Protein AF-A0A832JKC5-F1 (afdb_monomer)

Foldseek 3Di:
DDQDLVVLQVLLVVCCVQLVDDSVVSSVLSSCLSVVHQEDEDADVSCVVCQVSSCVSRVHGYDYPD

Nearest PDB structures (foldseek):
  2isw-assembly1_B  TM=4.488E-01  e=4.228E+00  Giardia duodenalis

Radius of gyration: 10.91 Å; Cα contacts (8 Å, |Δi|>4): 80; chains: 1; bounding box: 30×20×22 Å

Sequence (66 aa):
MKLDFNSVLREATKRAPSLRLRTLDLLHLVACRAAGCEDFATLYAGIAERAEAVSRELSVRAITTV

Structure (mmCIF, N/CA/C/O backbone):
data_AF-A0A832JKC5-F1
#
_entry.id   AF-A0A832JKC5-F1
#
loop_
_atom_site.group_PDB
_atom_site.id
_atom_site.type_symbol
_atom_site.label_atom_id
_atom_site.label_alt_id
_atom_site.label_comp_id
_atom_site.label_asym_id
_atom_site.label_entity_id
_atom_site.label_seq_id
_atom_site.pdbx_PDB_ins_code
_atom_site.Cartn_x
_atom_site.Cartn_y
_atom_site.Cartn_z
_atom_site.occupancy
_atom_site.B_iso_or_equiv
_atom_site.auth_seq_id
_atom_site.auth_comp_id
_atom_site.auth_asym_id
_atom_site.auth_atom_id
_atom_site.pdbx_PDB_model_num
ATOM 1 N N . MET A 1 1 ? -18.481 -5.856 -0.195 1.00 65.69 1 MET A N 1
ATOM 2 C CA . MET A 1 1 ? -17.550 -5.191 0.744 1.00 65.69 1 MET A CA 1
ATOM 3 C C . MET A 1 1 ? -17.472 -3.716 0.380 1.00 65.69 1 MET A C 1
ATOM 5 O O . MET A 1 1 ? -17.364 -3.425 -0.804 1.00 65.69 1 MET A O 1
ATOM 9 N N . LYS A 1 2 ? -17.588 -2.796 1.346 1.00 86.38 2 LYS A N 1
ATOM 10 C CA . LYS A 1 2 ? -17.480 -1.349 1.097 1.00 86.38 2 LYS A CA 1
ATOM 11 C C . LYS A 1 2 ? -16.157 -0.852 1.674 1.00 86.38 2 LYS A C 1
ATOM 13 O O . LYS A 1 2 ? -15.894 -1.065 2.851 1.00 86.38 2 LYS A O 1
ATOM 18 N N . LEU A 1 3 ? -15.341 -0.227 0.836 1.00 92.56 3 LEU A N 1
ATOM 19 C CA . LEU A 1 3 ? -14.058 0.356 1.220 1.00 92.56 3 LEU A CA 1
ATOM 20 C C . LEU A 1 3 ? -14.287 1.793 1.708 1.00 92.56 3 LEU A C 1
ATOM 22 O O . LEU A 1 3 ? -14.861 2.603 0.979 1.00 92.56 3 LEU A O 1
ATOM 26 N N . ASP A 1 4 ? -13.859 2.113 2.932 1.00 94.88 4 ASP A N 1
ATOM 27 C CA . ASP A 1 4 ? -13.849 3.495 3.423 1.00 94.88 4 ASP A CA 1
ATOM 28 C C . ASP A 1 4 ? -12.584 4.213 2.946 1.00 94.88 4 ASP A C 1
ATOM 30 O O . ASP A 1 4 ? -11.504 4.097 3.533 1.00 94.88 4 ASP A O 1
ATOM 34 N N . PHE A 1 5 ? -12.731 4.992 1.878 1.00 95.62 5 PHE A N 1
ATOM 35 C CA . PHE A 1 5 ? -11.617 5.735 1.304 1.00 95.62 5 PHE A CA 1
ATOM 36 C C . PHE A 1 5 ? -11.067 6.839 2.218 1.00 95.62 5 PHE A C 1
ATOM 38 O O . PHE A 1 5 ? -9.905 7.209 2.064 1.00 95.62 5 PHE A O 1
ATOM 45 N N . ASN A 1 6 ? -11.825 7.325 3.209 1.00 97.56 6 ASN A N 1
ATOM 46 C CA . ASN A 1 6 ? -11.277 8.276 4.182 1.00 97.56 6 ASN A CA 1
ATOM 47 C C . ASN A 1 6 ? -10.231 7.606 5.080 1.00 97.56 6 ASN A C 1
ATOM 49 O O . ASN A 1 6 ? -9.210 8.210 5.412 1.00 97.56 6 ASN A O 1
ATOM 53 N N . SER A 1 7 ? -10.469 6.353 5.467 1.00 96.69 7 SER A N 1
ATOM 54 C CA . SER A 1 7 ? -9.489 5.550 6.199 1.00 96.69 7 SER A CA 1
ATOM 55 C C . SER A 1 7 ? -8.286 5.199 5.318 1.00 96.69 7 SER A C 1
ATOM 57 O O . SER A 1 7 ? -7.151 5.362 5.762 1.00 96.69 7 SER A O 1
ATOM 59 N N . VAL A 1 8 ? -8.509 4.838 4.046 1.00 97.75 8 VAL A N 1
ATOM 60 C CA . VAL A 1 8 ? -7.425 4.606 3.067 1.00 97.75 8 VAL A CA 1
ATOM 61 C C . VAL A 1 8 ? -6.535 5.838 2.913 1.00 97.75 8 VAL A C 1
ATOM 63 O O . VAL A 1 8 ? -5.316 5.721 2.983 1.00 97.75 8 VAL A O 1
ATOM 66 N N . LEU A 1 9 ? -7.119 7.027 2.748 1.00 98.06 9 LEU A N 1
ATOM 67 C CA . LEU A 1 9 ? -6.367 8.273 2.596 1.00 98.06 9 LEU A CA 1
ATOM 68 C C . LEU A 1 9 ? -5.505 8.580 3.827 1.00 98.06 9 LEU A C 1
ATOM 70 O O . LEU A 1 9 ? -4.337 8.960 3.692 1.00 98.06 9 LEU A O 1
ATOM 74 N N . ARG A 1 10 ? -6.063 8.392 5.030 1.00 97.75 10 ARG A N 1
ATOM 75 C CA . ARG A 1 10 ? -5.330 8.588 6.287 1.00 97.75 10 ARG A CA 1
ATOM 76 C C . ARG A 1 10 ? -4.148 7.631 6.398 1.00 97.75 10 ARG A C 1
ATOM 78 O O . ARG A 1 10 ? -3.042 8.069 6.703 1.00 97.75 10 ARG A O 1
ATOM 85 N N . GLU A 1 11 ? -4.359 6.353 6.107 1.00 96.75 11 GLU A N 1
ATOM 86 C CA . GLU A 1 11 ? -3.298 5.344 6.152 1.00 96.75 11 GLU A CA 1
ATOM 87 C C . GLU A 1 11 ? -2.235 5.554 5.064 1.00 96.75 11 GLU A C 1
ATOM 89 O O . GLU A 1 11 ? -1.042 5.458 5.349 1.00 96.75 11 GLU A O 1
ATOM 94 N N . ALA A 1 12 ? -2.633 5.923 3.845 1.00 97.38 12 ALA A N 1
ATOM 95 C CA . ALA A 1 12 ? -1.714 6.256 2.757 1.00 97.38 12 ALA A CA 1
ATOM 96 C C . ALA A 1 12 ? -0.798 7.428 3.123 1.00 97.38 12 ALA A C 1
ATOM 98 O O . ALA A 1 12 ? 0.414 7.355 2.925 1.00 97.38 12 ALA A O 1
ATOM 99 N N . THR A 1 13 ? -1.359 8.477 3.728 1.00 96.00 13 THR A N 1
ATOM 100 C CA . THR A 1 13 ? -0.589 9.654 4.155 1.00 96.00 13 THR A CA 1
ATOM 101 C C . THR A 1 13 ? 0.437 9.305 5.234 1.00 96.00 13 THR A C 1
ATOM 103 O O . THR A 1 13 ? 1.575 9.762 5.157 1.00 96.00 13 THR A O 1
ATOM 106 N N . LYS A 1 14 ? 0.088 8.440 6.200 1.00 96.12 14 LYS A N 1
ATOM 107 C CA . LYS A 1 14 ? 1.028 7.984 7.246 1.00 96.12 14 LYS A CA 1
ATOM 108 C C . LYS A 1 14 ? 2.247 7.253 6.676 1.00 96.12 14 LYS A C 1
ATOM 110 O O . LYS A 1 14 ? 3.332 7.350 7.238 1.00 96.12 14 LYS A O 1
ATOM 115 N N . ARG A 1 15 ? 2.069 6.534 5.565 1.00 94.75 15 ARG A N 1
ATOM 116 C CA . ARG A 1 15 ? 3.101 5.705 4.916 1.00 94.75 15 ARG A CA 1
ATOM 117 C C . ARG A 1 15 ? 3.879 6.452 3.832 1.00 94.75 15 ARG A C 1
ATOM 119 O O . ARG A 1 15 ? 4.868 5.937 3.318 1.00 94.75 15 ARG A O 1
ATOM 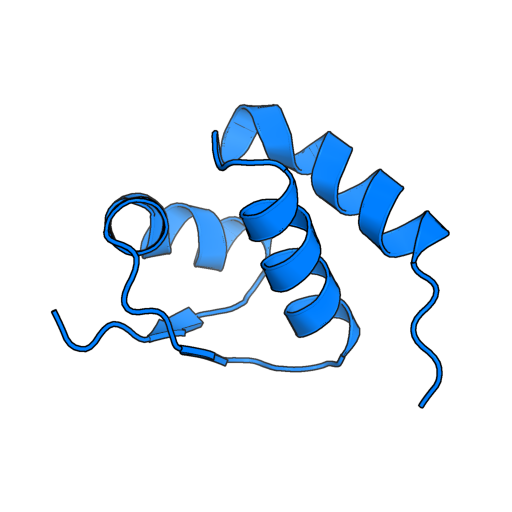126 N N . ALA A 1 16 ? 3.455 7.663 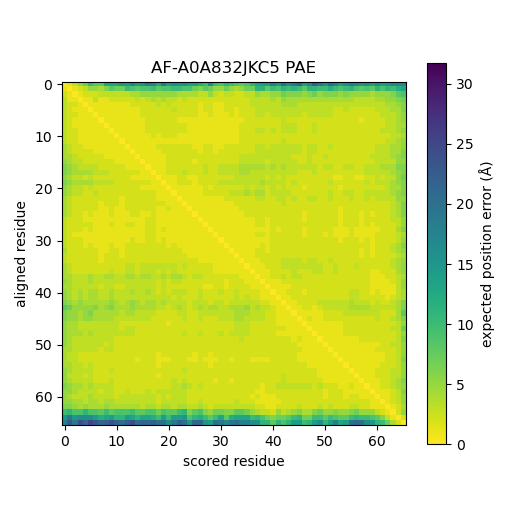3.470 1.00 94.12 16 ALA A N 1
ATOM 127 C CA . ALA A 1 16 ? 4.117 8.456 2.439 1.00 94.12 16 ALA A CA 1
ATOM 128 C C . ALA A 1 16 ? 5.618 8.700 2.719 1.00 94.12 16 ALA A C 1
ATOM 130 O O . ALA A 1 16 ? 6.406 8.551 1.781 1.00 94.12 16 ALA A O 1
ATOM 131 N N . PRO A 1 17 ? 6.060 8.990 3.963 1.00 93.12 17 PRO A N 1
ATOM 132 C CA . PRO A 1 17 ? 7.481 9.180 4.253 1.00 93.12 17 PRO A CA 1
ATOM 133 C C . PRO A 1 17 ? 8.315 7.901 4.111 1.00 93.12 17 PRO A C 1
ATOM 135 O O . PRO A 1 17 ? 9.439 7.971 3.616 1.00 93.12 17 PRO A O 1
ATOM 138 N N . SER A 1 18 ? 7.778 6.743 4.522 1.00 93.56 18 SER A N 1
ATOM 139 C CA . SER A 1 18 ? 8.501 5.464 4.493 1.00 93.56 18 SER A CA 1
ATOM 140 C C . SER A 1 18 ? 8.556 4.869 3.088 1.00 93.56 18 SER A C 1
ATOM 142 O O . SER A 1 18 ? 9.605 4.396 2.655 1.00 93.56 18 SER A O 1
ATOM 144 N N . LEU A 1 19 ? 7.449 4.937 2.345 1.00 94.62 19 LEU A N 1
ATOM 145 C CA . LEU A 1 19 ? 7.350 4.344 1.013 1.00 94.62 19 LEU A CA 1
ATOM 146 C C . LEU A 1 19 ? 7.815 5.289 -0.101 1.00 94.62 19 LEU A C 1
ATOM 148 O O . LEU A 1 19 ? 8.296 4.817 -1.123 1.00 94.62 19 LEU A O 1
ATOM 152 N N . ARG A 1 20 ? 7.707 6.617 0.056 1.00 94.81 20 ARG A N 1
ATOM 153 C CA . ARG A 1 20 ? 8.106 7.612 -0.969 1.00 94.81 20 ARG A CA 1
ATOM 154 C C . ARG A 1 20 ? 7.533 7.304 -2.365 1.00 94.81 20 ARG A C 1
ATOM 156 O O . ARG A 1 20 ? 8.217 7.458 -3.377 1.00 94.81 20 ARG A O 1
ATOM 163 N N . LEU A 1 21 ? 6.290 6.827 -2.401 1.00 95.38 21 LEU A N 1
ATOM 164 C CA . LEU A 1 21 ? 5.514 6.546 -3.611 1.00 95.38 21 LEU A CA 1
ATOM 165 C C . LEU A 1 21 ? 4.586 7.723 -3.940 1.00 95.38 21 LEU A C 1
ATOM 167 O O . LEU A 1 21 ? 4.312 8.569 -3.087 1.00 95.38 21 LEU A O 1
ATOM 171 N N . ARG A 1 22 ? 4.082 7.778 -5.178 1.00 94.62 22 ARG A N 1
ATOM 172 C CA . ARG A 1 22 ? 3.102 8.800 -5.574 1.00 94.62 22 ARG A CA 1
ATOM 173 C C . ARG A 1 22 ? 1.771 8.551 -4.871 1.00 94.62 22 ARG A C 1
ATOM 175 O O . ARG A 1 22 ? 1.435 7.417 -4.540 1.00 94.62 22 ARG A O 1
ATOM 182 N N . THR A 1 23 ? 0.978 9.606 -4.709 1.00 95.12 23 THR A N 1
ATOM 183 C CA . THR A 1 23 ? -0.302 9.554 -3.987 1.00 95.12 23 THR A CA 1
ATOM 184 C C . THR A 1 23 ? -1.225 8.439 -4.482 1.00 95.12 23 THR A C 1
ATOM 186 O O . THR A 1 23 ? -1.743 7.685 -3.667 1.00 95.12 23 THR A O 1
ATOM 189 N N . LEU A 1 24 ? -1.401 8.287 -5.801 1.00 95.56 24 LEU A N 1
ATOM 190 C CA . LEU A 1 24 ? -2.267 7.236 -6.353 1.00 95.56 24 LEU A CA 1
ATOM 191 C C . LEU A 1 24 ? -1.717 5.827 -6.097 1.00 95.56 24 LEU A C 1
ATOM 193 O O . LEU A 1 24 ? -2.494 4.928 -5.790 1.00 95.56 24 LEU A O 1
ATOM 197 N N . ASP A 1 25 ? -0.395 5.650 -6.146 1.00 94.94 25 ASP A N 1
ATOM 198 C CA . ASP A 1 25 ? 0.257 4.366 -5.866 1.00 94.94 25 ASP A CA 1
ATOM 199 C C . ASP A 1 25 ? 0.045 3.970 -4.390 1.00 94.94 25 ASP A C 1
ATOM 201 O O . ASP A 1 25 ? -0.333 2.838 -4.091 1.00 94.94 25 ASP A O 1
ATOM 205 N N . LEU A 1 26 ? 0.199 4.925 -3.461 1.00 96.69 26 LEU A N 1
ATOM 206 C CA . LEU A 1 26 ? -0.066 4.720 -2.031 1.00 96.69 26 LEU A CA 1
ATOM 207 C C . LEU A 1 26 ? -1.533 4.386 -1.756 1.00 96.69 26 LEU A C 1
ATOM 209 O O . LEU A 1 26 ? -1.823 3.444 -1.021 1.00 96.69 26 LEU A O 1
ATOM 213 N N . LEU A 1 27 ? -2.458 5.151 -2.343 1.00 97.44 27 LEU A N 1
ATOM 214 C CA . LEU A 1 27 ? -3.892 4.918 -2.184 1.00 97.44 27 LEU A CA 1
ATOM 215 C C . LEU A 1 27 ? -4.284 3.535 -2.704 1.00 97.44 27 LEU A C 1
ATOM 217 O O . LEU A 1 27 ? -5.046 2.837 -2.040 1.00 97.44 27 LEU A O 1
ATOM 221 N N . HIS A 1 28 ? -3.745 3.122 -3.851 1.00 95.94 28 HIS A N 1
ATOM 222 C CA . HIS A 1 28 ? -4.064 1.832 -4.448 1.00 95.94 28 HIS A CA 1
ATOM 223 C C . HIS A 1 28 ? -3.531 0.670 -3.602 1.00 95.94 28 HIS A C 1
ATOM 225 O O . HIS A 1 28 ? -4.282 -0.254 -3.296 1.00 95.94 28 HIS A O 1
ATOM 231 N N . LEU A 1 29 ? -2.282 0.751 -3.140 1.00 96.88 29 LEU A N 1
ATOM 232 C CA . LEU A 1 29 ? -1.679 -0.255 -2.264 1.00 96.88 29 LEU A CA 1
ATOM 233 C C . LEU A 1 29 ? -2.414 -0.389 -0.922 1.00 96.88 29 LEU A C 1
ATOM 235 O O . LEU A 1 29 ? -2.710 -1.497 -0.474 1.00 96.88 29 LEU A O 1
ATOM 239 N N . VAL A 1 30 ? -2.754 0.735 -0.286 1.00 97.12 30 VAL A N 1
ATOM 240 C CA . VAL A 1 30 ? -3.507 0.736 0.978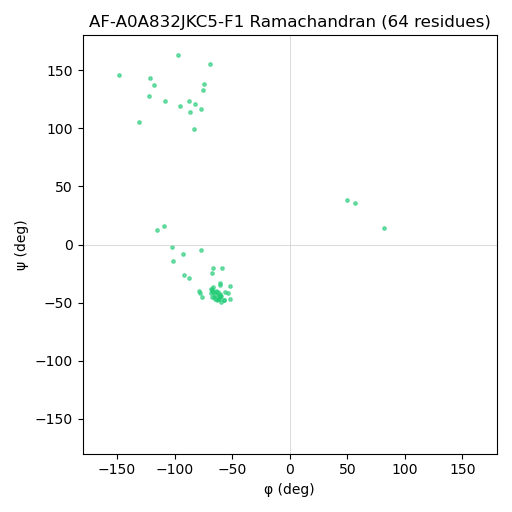 1.00 97.12 30 VAL A CA 1
ATOM 241 C C . VAL A 1 30 ? -4.927 0.218 0.772 1.00 97.12 30 VAL A C 1
ATOM 243 O O . VAL A 1 30 ? -5.410 -0.559 1.592 1.00 97.12 30 VAL A O 1
ATOM 246 N N . ALA A 1 31 ? -5.592 0.601 -0.320 1.00 96.81 31 ALA A N 1
ATOM 247 C CA . ALA A 1 31 ? -6.911 0.073 -0.655 1.00 96.81 31 ALA A CA 1
ATOM 248 C C . ALA A 1 31 ? -6.862 -1.442 -0.893 1.00 96.81 31 ALA A C 1
ATOM 250 O O . ALA A 1 31 ? -7.737 -2.154 -0.410 1.00 96.81 31 ALA A O 1
ATOM 251 N N . CYS A 1 32 ? -5.822 -1.939 -1.566 1.00 95.81 32 CYS A N 1
ATOM 252 C CA . CYS A 1 32 ? -5.595 -3.364 -1.800 1.00 95.81 32 CYS A CA 1
ATOM 253 C C . CYS A 1 32 ? -5.431 -4.122 -0.472 1.00 95.81 32 CYS A C 1
ATOM 255 O O . CYS A 1 32 ? -6.143 -5.092 -0.208 1.00 95.81 32 CYS A O 1
ATOM 257 N N . ARG A 1 33 ? -4.606 -3.599 0.444 1.00 95.56 33 ARG A N 1
ATOM 258 C CA . ARG A 1 33 ? -4.470 -4.159 1.795 1.00 95.56 33 ARG A CA 1
ATOM 259 C C . ARG A 1 33 ? -5.785 -4.148 2.578 1.00 95.56 33 ARG A C 1
ATOM 261 O O . ARG A 1 33 ? -6.121 -5.132 3.241 1.00 95.56 33 ARG A O 1
ATOM 268 N N . ALA A 1 34 ? -6.509 -3.032 2.538 1.00 95.75 34 ALA A N 1
ATOM 269 C CA . ALA A 1 34 ? -7.794 -2.870 3.216 1.00 95.75 34 ALA A CA 1
ATOM 270 C C . ALA A 1 34 ? -8.888 -3.764 2.608 1.00 95.75 34 ALA A C 1
ATOM 272 O O . ALA A 1 34 ? -9.825 -4.140 3.307 1.00 95.75 34 ALA A O 1
ATOM 273 N N . ALA A 1 35 ? -8.741 -4.146 1.338 1.00 95.31 35 ALA A N 1
ATOM 274 C CA . ALA A 1 35 ? -9.583 -5.131 0.678 1.00 95.31 35 ALA A CA 1
ATOM 275 C C . ALA A 1 35 ? -9.264 -6.586 1.064 1.00 95.31 35 ALA A C 1
ATOM 277 O O . ALA A 1 35 ? -9.981 -7.489 0.642 1.00 95.31 35 ALA A O 1
ATOM 278 N N . GLY A 1 36 ? -8.215 -6.814 1.861 1.00 94.81 36 GLY A N 1
ATOM 279 C CA . GLY A 1 36 ? -7.770 -8.149 2.259 1.00 94.81 36 GLY A CA 1
ATOM 280 C C . GLY A 1 36 ? -6.906 -8.853 1.213 1.00 94.81 36 GLY A C 1
ATOM 281 O O . GLY A 1 36 ? -6.703 -10.057 1.320 1.00 94.81 36 GLY A O 1
ATOM 282 N N . CYS A 1 37 ? -6.401 -8.137 0.208 1.00 95.62 37 CYS A N 1
ATOM 283 C CA . CYS A 1 37 ? -5.492 -8.713 -0.773 1.00 95.62 37 CYS A CA 1
ATOM 284 C C . CYS A 1 37 ? -4.099 -8.924 -0.166 1.00 95.62 37 CYS A C 1
ATOM 286 O O . CYS A 1 37 ? -3.573 -8.044 0.520 1.00 95.62 37 CYS A O 1
ATOM 288 N N . GLU A 1 38 ? -3.492 -10.071 -0.467 1.00 95.75 38 GLU A N 1
ATOM 289 C CA . GLU A 1 38 ? -2.111 -10.387 -0.082 1.00 95.75 38 GLU A CA 1
AT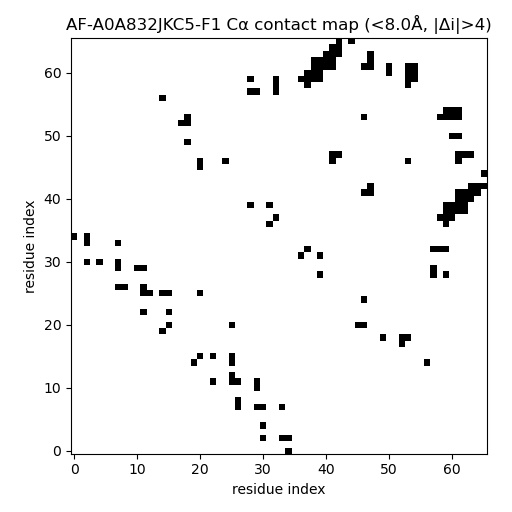OM 290 C C . GLU A 1 38 ? -1.090 -9.985 -1.147 1.00 95.75 38 GLU A C 1
ATOM 292 O O . GLU A 1 38 ? 0.065 -9.718 -0.822 1.00 95.75 38 GLU A O 1
ATOM 297 N N . ASP A 1 39 ? -1.518 -9.928 -2.408 1.00 96.12 39 ASP A N 1
ATOM 298 C CA . ASP A 1 39 ? -0.674 -9.671 -3.569 1.00 96.12 39 ASP A CA 1
ATOM 299 C C . ASP A 1 39 ? -1.153 -8.425 -4.324 1.00 96.12 39 ASP A C 1
ATOM 301 O O . ASP A 1 39 ? -2.353 -8.178 -4.460 1.00 96.12 39 ASP A O 1
ATOM 305 N N . PHE A 1 40 ? -0.203 -7.654 -4.848 1.00 95.06 40 PHE A N 1
ATOM 306 C CA . PHE A 1 40 ? -0.437 -6.481 -5.683 1.00 95.06 40 PHE A CA 1
ATOM 307 C C . PHE A 1 40 ? 0.425 -6.562 -6.940 1.00 95.06 40 PHE A C 1
ATOM 309 O O . PHE A 1 40 ? 1.636 -6.341 -6.892 1.00 95.06 40 PHE A O 1
ATOM 316 N N . ALA A 1 41 ? -0.193 -6.880 -8.075 1.00 93.69 41 ALA A N 1
ATOM 317 C CA . ALA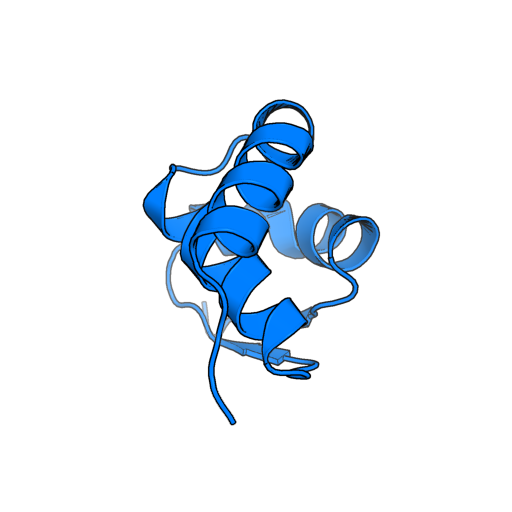 A 1 41 ? 0.503 -6.921 -9.354 1.00 93.69 41 ALA A CA 1
ATOM 318 C C . ALA A 1 41 ? 0.761 -5.505 -9.888 1.00 93.69 41 ALA A C 1
ATOM 320 O O . ALA A 1 41 ? -0.141 -4.666 -9.915 1.00 93.69 41 ALA A O 1
ATOM 321 N N . THR A 1 42 ? 1.984 -5.236 -10.344 1.00 91.50 42 THR A N 1
ATOM 322 C CA . THR A 1 42 ? 2.352 -3.938 -10.919 1.00 91.50 42 THR A CA 1
ATOM 323 C C . THR A 1 42 ? 3.416 -4.060 -12.004 1.00 91.50 42 THR A C 1
ATOM 325 O O . THR A 1 42 ? 4.329 -4.878 -11.920 1.00 91.50 42 THR A O 1
ATOM 328 N N . LEU A 1 43 ? 3.313 -3.190 -13.010 1.0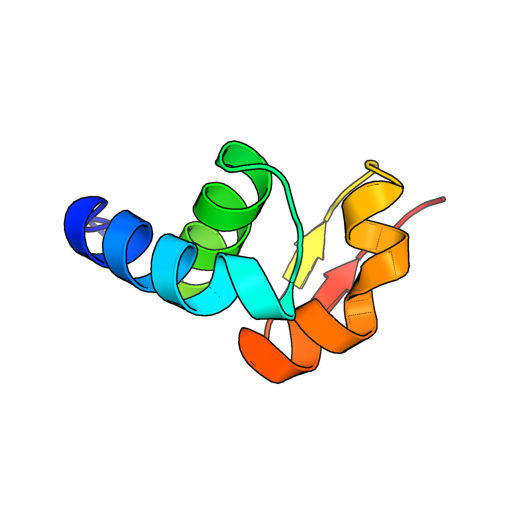0 91.44 43 LEU A N 1
ATOM 329 C CA . LEU A 1 43 ? 4.331 -2.980 -14.047 1.00 91.44 43 LEU A CA 1
ATOM 330 C C . LEU A 1 43 ? 5.151 -1.707 -13.800 1.00 91.44 43 LEU A C 1
ATOM 332 O O . LEU A 1 43 ? 6.037 -1.361 -14.577 1.00 91.44 43 LEU A O 1
ATOM 336 N N . TYR A 1 44 ? 4.827 -0.958 -12.746 1.00 91.12 44 TYR A N 1
ATOM 337 C CA . TYR A 1 44 ? 5.475 0.312 -12.468 1.00 91.12 44 TYR A CA 1
ATOM 338 C C . TYR A 1 44 ? 6.754 0.097 -11.656 1.00 91.12 44 TYR A C 1
ATOM 340 O O . TYR A 1 44 ? 6.697 -0.272 -10.479 1.00 91.12 44 TYR A O 1
ATOM 348 N N . ALA A 1 45 ? 7.900 0.400 -12.274 1.00 91.06 45 ALA A N 1
ATOM 349 C CA . ALA A 1 45 ? 9.227 0.246 -11.674 1.00 91.06 45 ALA A CA 1
ATOM 350 C C . ALA A 1 45 ? 9.349 0.925 -10.300 1.00 91.06 45 ALA A C 1
ATOM 352 O O . ALA A 1 45 ? 9.941 0.362 -9.387 1.00 91.06 45 ALA A O 1
ATOM 353 N N . GLY A 1 46 ? 8.697 2.076 -10.100 1.00 92.12 46 GLY A N 1
ATOM 354 C CA . GLY A 1 46 ? 8.741 2.775 -8.816 1.00 92.12 46 GLY A CA 1
ATOM 355 C C . GLY A 1 46 ? 8.192 1.950 -7.645 1.00 92.12 46 GLY A C 1
ATOM 356 O O . GLY A 1 46 ? 8.733 2.053 -6.546 1.00 92.12 46 GLY A O 1
ATOM 357 N N . ILE A 1 47 ? 7.167 1.113 -7.861 1.00 93.56 47 ILE A N 1
ATOM 358 C CA . ILE A 1 47 ? 6.673 0.177 -6.832 1.00 93.56 47 ILE A CA 1
ATOM 359 C C . ILE A 1 47 ? 7.590 -1.048 -6.743 1.00 93.56 47 ILE A C 1
ATOM 361 O O . ILE A 1 47 ? 7.883 -1.483 -5.632 1.00 93.56 47 ILE A O 1
ATOM 365 N N . ALA A 1 48 ? 8.080 -1.563 -7.876 1.00 92.94 48 ALA A N 1
ATOM 366 C CA . ALA A 1 48 ? 8.992 -2.710 -7.916 1.00 92.94 48 ALA A CA 1
ATOM 367 C C . ALA A 1 48 ? 10.271 -2.471 -7.092 1.00 92.94 48 ALA A C 1
ATOM 369 O O . ALA A 1 48 ? 10.609 -3.265 -6.220 1.00 92.94 48 ALA A O 1
ATOM 370 N N . GLU A 1 49 ? 10.914 -1.315 -7.272 1.00 94.56 49 GLU A N 1
ATOM 371 C CA . GLU A 1 49 ? 12.097 -0.876 -6.512 1.00 94.56 49 GLU A CA 1
ATOM 372 C C . GLU A 1 49 ? 11.861 -0.793 -4.995 1.00 94.56 49 GLU A C 1
ATOM 374 O O . GLU A 1 49 ? 12.805 -0.755 -4.209 1.00 94.56 49 GLU A O 1
ATOM 379 N N . ARG A 1 50 ? 10.597 -0.714 -4.569 1.00 94.88 50 ARG A N 1
ATOM 380 C CA . ARG A 1 50 ? 10.179 -0.553 -3.171 1.00 94.88 50 ARG A CA 1
ATOM 381 C C . ARG A 1 50 ? 9.406 -1.764 -2.659 1.00 94.88 50 ARG A C 1
ATOM 383 O O . ARG A 1 50 ? 8.809 -1.672 -1.589 1.00 94.88 50 ARG A O 1
ATOM 390 N N . ALA A 1 51 ? 9.414 -2.884 -3.384 1.00 94.12 51 ALA A N 1
ATOM 391 C CA . ALA A 1 51 ? 8.618 -4.070 -3.072 1.00 94.12 51 ALA A CA 1
ATOM 392 C C . ALA A 1 51 ? 8.827 -4.562 -1.631 1.00 94.12 51 ALA A C 1
ATOM 394 O O . ALA A 1 51 ? 7.862 -4.870 -0.934 1.00 94.12 51 ALA A O 1
ATOM 395 N N . GLU A 1 52 ? 10.071 -4.557 -1.146 1.00 94.50 52 GLU A N 1
ATOM 396 C CA . GLU A 1 52 ? 10.392 -4.960 0.225 1.00 94.50 52 GLU A CA 1
ATOM 397 C C . GLU A 1 52 ? 9.793 -3.999 1.266 1.00 94.50 52 GLU A C 1
ATOM 399 O O . GLU A 1 52 ? 9.169 -4.431 2.237 1.00 94.50 52 GLU A O 1
ATOM 404 N N . ALA A 1 53 ? 9.915 -2.686 1.043 1.00 95.75 53 ALA A N 1
ATOM 405 C CA . ALA A 1 53 ? 9.327 -1.675 1.918 1.00 95.75 53 ALA A CA 1
ATOM 406 C C . 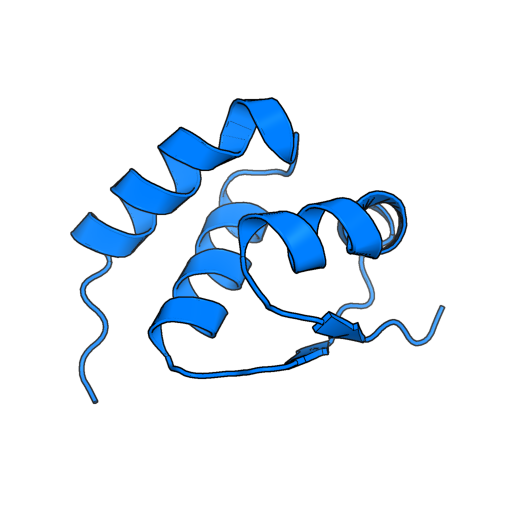ALA A 1 53 ? 7.792 -1.753 1.909 1.00 95.75 53 ALA A C 1
ATOM 408 O O . ALA A 1 53 ? 7.170 -1.686 2.965 1.00 95.75 53 ALA A O 1
ATOM 409 N N . VAL A 1 54 ? 7.182 -1.962 0.738 1.00 96.31 54 VAL A N 1
ATOM 410 C CA . VAL A 1 54 ? 5.737 -2.186 0.594 1.00 96.31 54 VAL A CA 1
ATOM 411 C C . VAL A 1 54 ? 5.307 -3.417 1.388 1.00 96.31 54 VAL A C 1
ATOM 413 O O . VAL A 1 54 ? 4.394 -3.315 2.204 1.00 96.31 54 VAL A O 1
ATOM 416 N N . SER A 1 55 ? 6.000 -4.547 1.236 1.00 95.69 55 SER A N 1
ATOM 417 C CA . SER A 1 55 ? 5.693 -5.776 1.973 1.00 95.69 55 SER A CA 1
ATOM 418 C C . SER A 1 55 ? 5.812 -5.588 3.482 1.00 95.69 55 SER A C 1
ATOM 420 O O . SER A 1 55 ? 4.920 -5.995 4.226 1.00 95.69 55 SER A O 1
ATOM 422 N N . ARG A 1 56 ? 6.872 -4.924 3.951 1.00 95.69 56 ARG A N 1
ATOM 423 C CA . ARG A 1 56 ? 7.090 -4.671 5.380 1.00 95.69 56 ARG A CA 1
ATOM 424 C C . ARG A 1 56 ? 6.029 -3.753 5.979 1.00 95.69 56 ARG A C 1
ATOM 426 O O . ARG A 1 56 ? 5.507 -4.041 7.049 1.00 95.69 56 ARG A O 1
ATOM 433 N N . GLU A 1 57 ? 5.715 -2.651 5.306 1.00 95.44 57 GLU A N 1
ATOM 434 C CA . GLU A 1 57 ? 4.795 -1.646 5.837 1.00 95.44 57 GLU A CA 1
ATOM 435 C C . GLU A 1 57 ? 3.339 -2.115 5.721 1.00 95.44 57 GLU A C 1
ATOM 437 O O . GLU A 1 57 ? 2.544 -1.928 6.643 1.00 95.44 57 GLU A O 1
ATOM 442 N N . LEU A 1 58 ? 2.946 -2.674 4.572 1.00 95.25 58 LEU A N 1
ATOM 443 C CA . LEU A 1 58 ? 1.549 -2.965 4.224 1.00 95.25 58 LEU A CA 1
ATOM 444 C C . LEU A 1 58 ? 1.154 -4.429 4.396 1.00 95.25 58 LEU A C 1
ATOM 446 O O . LEU A 1 58 ? -0.041 -4.706 4.386 1.00 95.25 58 LEU A O 1
ATOM 450 N N . SER A 1 59 ? 2.106 -5.351 4.553 1.00 95.06 59 SER A N 1
ATOM 451 C CA . SER A 1 59 ? 1.847 -6.798 4.476 1.00 95.06 59 SER A CA 1
ATOM 452 C C . SER A 1 59 ? 1.198 -7.205 3.146 1.00 95.06 59 SER A C 1
ATOM 454 O O . SER A 1 59 ? 0.331 -8.073 3.115 1.00 95.06 59 SER A O 1
ATOM 456 N N . VAL A 1 60 ? 1.600 -6.542 2.057 1.00 95.88 60 VAL A N 1
ATOM 457 C CA . VAL A 1 60 ? 1.182 -6.840 0.680 1.00 95.88 60 VAL A CA 1
ATOM 458 C C . VAL A 1 60 ? 2.425 -7.119 -0.150 1.00 95.88 60 VAL A C 1
ATOM 460 O O . VAL A 1 60 ? 3.350 -6.307 -0.171 1.00 95.88 60 VAL A O 1
ATOM 463 N N . ARG A 1 61 ? 2.450 -8.246 -0.856 1.00 95.75 61 ARG A N 1
ATOM 464 C CA . ARG A 1 61 ? 3.544 -8.614 -1.755 1.00 95.75 61 ARG A CA 1
ATOM 465 C C . ARG A 1 61 ? 3.347 -7.924 -3.100 1.00 95.75 61 ARG A C 1
ATOM 467 O O . ARG A 1 61 ? 2.332 -8.120 -3.763 1.00 95.75 61 ARG A O 1
ATOM 474 N N . ALA A 1 62 ? 4.313 -7.113 -3.518 1.00 93.94 62 ALA A N 1
ATOM 475 C CA . ALA A 1 62 ? 4.309 -6.570 -4.871 1.00 93.94 62 ALA A CA 1
ATOM 476 C C . ALA A 1 62 ? 4.770 -7.660 -5.851 1.00 93.94 62 ALA A C 1
ATOM 478 O O . ALA A 1 62 ? 5.905 -8.123 -5.767 1.00 93.94 62 ALA A O 1
ATOM 479 N N . ILE A 1 63 ? 3.893 -8.068 -6.768 1.00 92.88 63 ILE A N 1
ATOM 480 C CA . ILE A 1 63 ? 4.207 -9.023 -7.832 1.00 92.88 63 ILE A CA 1
ATOM 481 C C . ILE A 1 63 ? 4.584 -8.227 -9.077 1.00 92.88 63 ILE A C 1
ATOM 483 O O . ILE A 1 63 ? 3.786 -7.444 -9.596 1.00 92.88 63 ILE A O 1
ATOM 487 N N . THR A 1 64 ? 5.809 -8.412 -9.550 1.00 84.88 64 THR A N 1
ATOM 488 C CA . THR A 1 64 ? 6.365 -7.676 -10.685 1.00 84.88 64 THR A CA 1
ATOM 489 C C . THR A 1 64 ? 6.695 -8.650 -11.806 1.00 84.88 64 THR A C 1
ATOM 491 O O . THR A 1 64 ? 7.245 -9.717 -11.552 1.00 84.88 64 THR A O 1
ATOM 494 N N . THR A 1 65 ? 6.370 -8.289 -13.045 1.00 71.50 65 THR A 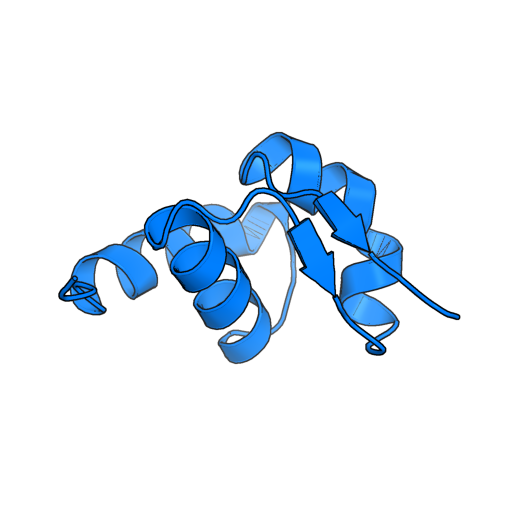N 1
ATOM 495 C CA . THR A 1 65 ? 6.728 -9.069 -14.247 1.00 71.50 65 THR A CA 1
ATOM 496 C C . THR A 1 65 ? 7.796 -8.379 -15.099 1.00 71.50 65 THR A C 1
ATOM 498 O O . THR A 1 65 ? 7.923 -8.691 -16.281 1.00 71.50 65 THR A O 1
ATOM 501 N N . VAL A 1 66 ? 8.490 -7.392 -14.526 1.00 54.81 66 VAL A N 1
ATOM 502 C CA . VAL A 1 66 ? 9.665 -6.735 -15.121 1.00 54.81 66 VAL A CA 1
ATOM 503 C C . VAL A 1 66 ? 10.920 -7.545 -14.858 1.00 54.81 66 VAL A C 1
ATOM 505 O O . VAL A 1 66 ? 11.034 -8.073 -13.729 1.00 54.81 66 VAL A O 1
#

pLDDT: mean 93.41, std 6.97, range [54.81, 98.06]

Solvent-accessible surface area (backbone atoms only — not comparable to full-atom values): 3908 Å² total; per-residue (Å²): 139,85,81,62,60,72,59,27,51,54,54,25,60,72,42,36,81,83,64,69,59,55,71,69,59,35,38,50,53,39,43,40,37,74,69,69,40,55,66,44,79,46,87,52,62,79,55,58,82,36,27,68,56,43,26,71,75,60,64,26,42,59,44,63,86,121

Secondary structure (DSSP, 8-state):
----HHHHHHHHHHHHHHH---HHHHHHHHHHHHTT-SE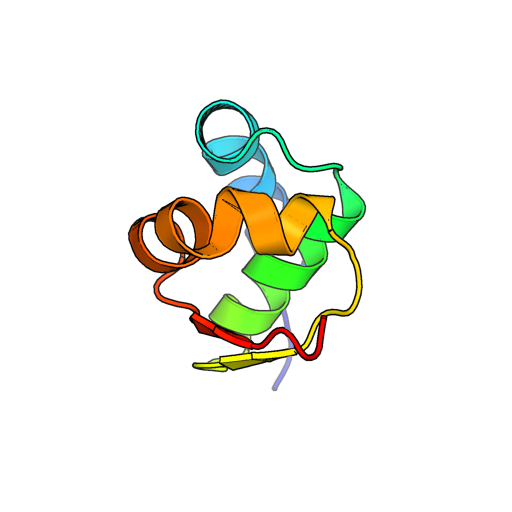EEE--HHHHTTHHHHHHHHS-EEEE--

Mean predicted aligned error: 2.86 Å